Protein AF-A0A973M260-F1 (afdb_monomer_lite)

Foldseek 3Di:
DAPDPVSDHPVLLVVLLVVLADPVPPDDDLVSSCVSSVHPSVVSVVVVVVVVD

Radius of gyration: 11.17 Å; chains: 1; bounding box: 21×23×33 Å

Structure (mmCIF, N/CA/C/O backbone):
data_AF-A0A973M260-F1
#
_entry.id   AF-A0A973M260-F1
#
loop_
_atom_site.group_PDB
_atom_site.id
_atom_site.type_symbol
_atom_site.label_atom_id
_atom_site.label_alt_id
_atom_site.label_comp_id
_atom_site.label_asym_id
_atom_site.label_entity_id
_atom_site.label_seq_id
_atom_site.pdbx_PDB_ins_code
_atom_site.Cartn_x
_atom_site.Cartn_y
_atom_site.Cartn_z
_atom_site.occupancy
_atom_site.B_iso_or_equiv
_atom_site.auth_seq_id
_atom_site.auth_comp_id
_atom_site.auth_asym_id
_atom_site.auth_atom_id
_atom_site.pdbx_PDB_model_num
ATOM 1 N N . MET A 1 1 ? 4.805 -0.550 -23.960 1.00 49.81 1 MET A N 1
ATOM 2 C CA . MET A 1 1 ? 4.060 0.512 -23.251 1.00 49.81 1 MET A CA 1
ATOM 3 C C . MET A 1 1 ? 4.117 0.213 -21.759 1.00 49.81 1 MET A C 1
ATOM 5 O O . MET A 1 1 ? 3.332 -0.592 -21.281 1.00 49.81 1 MET A O 1
ATOM 9 N N . ALA A 1 2 ? 5.098 0.778 -21.054 1.00 52.19 2 ALA A N 1
ATOM 10 C CA . ALA A 1 2 ? 5.213 0.727 -19.598 1.00 52.19 2 ALA A CA 1
ATOM 11 C C . ALA A 1 2 ? 5.242 2.181 -19.127 1.00 52.19 2 ALA A C 1
ATOM 13 O O . ALA A 1 2 ? 6.241 2.872 -19.305 1.00 52.19 2 ALA A O 1
ATOM 14 N N . ASN A 1 3 ? 4.118 2.685 -18.623 1.00 48.38 3 ASN A N 1
ATOM 15 C CA . ASN A 1 3 ? 4.014 4.081 -18.211 1.00 48.38 3 ASN A CA 1
ATOM 16 C C . ASN A 1 3 ? 4.567 4.230 -16.785 1.00 48.38 3 ASN A C 1
ATOM 18 O O . ASN A 1 3 ? 3.819 4.422 -15.833 1.00 48.38 3 ASN A O 1
ATOM 22 N N . SER A 1 4 ? 5.883 4.088 -16.622 1.00 53.94 4 SER A N 1
ATOM 23 C CA . SER A 1 4 ? 6.616 4.642 -15.482 1.00 53.94 4 SER A CA 1
ATOM 24 C C . SER A 1 4 ? 8.069 4.927 -15.898 1.00 53.94 4 SER A C 1
ATOM 26 O O . SER A 1 4 ? 8.637 4.149 -16.668 1.00 53.94 4 SER A O 1
ATOM 28 N N . PRO A 1 5 ? 8.709 6.002 -15.398 1.00 55.47 5 PRO A N 1
ATOM 29 C CA . PRO A 1 5 ? 10.095 6.344 -15.738 1.00 55.47 5 PRO A CA 1
ATOM 30 C C . PRO A 1 5 ? 11.140 5.273 -15.353 1.00 55.47 5 PRO A C 1
ATOM 32 O O . PRO A 1 5 ? 12.318 5.445 -15.645 1.00 55.47 5 PRO A O 1
ATOM 35 N N . SER A 1 6 ? 10.733 4.177 -14.698 1.00 61.22 6 SER A N 1
ATOM 36 C CA . SER A 1 6 ? 11.607 3.107 -14.193 1.00 61.22 6 SER A CA 1
ATOM 37 C C . SER A 1 6 ? 11.383 1.744 -14.870 1.00 61.22 6 SER A C 1
ATOM 39 O O . SER A 1 6 ? 11.965 0.758 -14.434 1.00 61.22 6 SER A O 1
ATOM 41 N N . GLY A 1 7 ? 10.521 1.648 -15.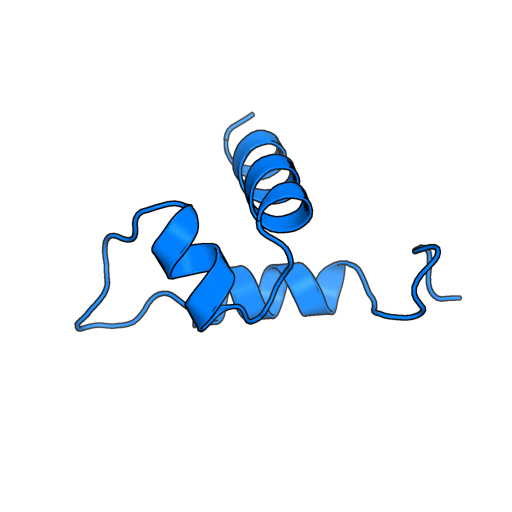891 1.00 67.88 7 GLY A N 1
ATOM 42 C CA . GLY A 1 7 ? 10.268 0.409 -16.650 1.00 67.88 7 GLY A CA 1
ATOM 43 C C . GLY A 1 7 ? 9.370 -0.632 -15.963 1.00 67.88 7 GLY A C 1
ATOM 44 O O . GLY A 1 7 ? 8.773 -1.463 -16.643 1.00 67.88 7 GLY A O 1
ATOM 45 N N . GLU A 1 8 ? 9.197 -0.567 -14.641 1.00 79.38 8 GLU A N 1
ATOM 46 C CA . GLU A 1 8 ? 8.249 -1.417 -13.912 1.00 79.38 8 GLU A CA 1
ATOM 47 C C . GLU A 1 8 ? 6.803 -0.925 -14.106 1.00 79.38 8 GLU A C 1
ATOM 49 O O . GLU A 1 8 ? 6.510 0.271 -13.978 1.00 79.38 8 GLU A O 1
ATOM 54 N N . SER A 1 9 ? 5.893 -1.854 -14.415 1.00 88.81 9 SER A N 1
ATOM 55 C CA . SER A 1 9 ? 4.461 -1.580 -14.577 1.00 88.81 9 SER A CA 1
ATOM 56 C C . SER A 1 9 ? 3.816 -1.168 -13.254 1.00 88.81 9 SER A C 1
ATOM 58 O O . SER A 1 9 ? 4.053 -1.793 -12.221 1.00 88.81 9 SER A O 1
ATOM 60 N N . MET A 1 10 ? 2.930 -0.168 -13.290 1.00 89.19 10 MET A N 1
ATOM 61 C CA . MET A 1 10 ? 2.170 0.247 -12.108 1.00 89.19 10 MET A CA 1
ATOM 62 C C . MET A 1 10 ? 1.325 -0.896 -11.532 1.00 89.19 10 MET A C 1
ATOM 64 O O . MET A 1 10 ? 1.279 -1.079 -10.320 1.00 89.19 10 MET A O 1
ATOM 68 N N . VAL A 1 11 ? 0.736 -1.724 -12.400 1.00 92.19 11 VAL A N 1
ATOM 69 C CA . VAL A 1 11 ? -0.043 -2.902 -11.987 1.00 92.19 11 VAL A CA 1
ATOM 70 C C . VAL A 1 11 ? 0.815 -3.856 -11.158 1.00 92.19 11 VAL A C 1
ATOM 72 O O . VAL A 1 11 ? 0.369 -4.337 -10.125 1.00 92.19 11 VAL A O 1
ATOM 75 N N . HIS A 1 12 ? 2.071 -4.077 -11.556 1.00 93.62 12 HIS A N 1
ATOM 76 C CA . HIS A 1 12 ? 2.986 -4.947 -10.816 1.00 93.62 12 HIS A CA 1
ATOM 77 C C . HIS A 1 12 ? 3.279 -4.407 -9.409 1.00 93.62 12 HIS A C 1
ATOM 79 O O . HIS A 1 12 ? 3.313 -5.163 -8.443 1.00 93.62 12 HIS A O 1
ATOM 85 N N . ARG A 1 13 ? 3.425 -3.085 -9.268 1.00 93.62 13 ARG A N 1
ATOM 86 C CA . ARG A 1 13 ? 3.622 -2.447 -7.959 1.00 93.62 13 ARG A CA 1
ATOM 87 C C . ARG A 1 13 ? 2.399 -2.593 -7.059 1.00 93.62 13 ARG A C 1
ATOM 89 O O . ARG A 1 13 ? 2.565 -2.880 -5.881 1.00 93.62 13 ARG A O 1
ATOM 96 N N . ILE A 1 14 ? 1.196 -2.438 -7.611 1.00 93.81 14 ILE A N 1
ATOM 97 C CA . ILE A 1 14 ? -0.057 -2.623 -6.864 1.00 93.81 14 ILE A CA 1
ATOM 98 C C . ILE A 1 14 ? -0.198 -4.078 -6.405 1.00 93.81 14 ILE A C 1
ATOM 100 O O . ILE A 1 14 ? -0.507 -4.313 -5.242 1.00 93.81 14 ILE A O 1
ATOM 104 N N . VAL A 1 15 ? 0.095 -5.050 -7.275 1.00 95.25 15 VAL A N 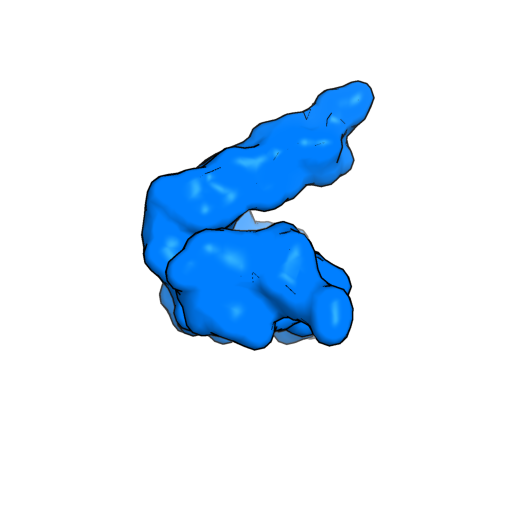1
ATOM 105 C CA . VAL A 1 15 ? 0.079 -6.476 -6.906 1.00 95.25 15 VAL A CA 1
ATOM 106 C C . VAL A 1 15 ? 1.012 -6.742 -5.725 1.00 95.25 15 VAL A C 1
ATOM 108 O O . VAL A 1 15 ? 0.568 -7.295 -4.726 1.00 95.25 15 VAL A O 1
ATOM 111 N N . ARG A 1 16 ? 2.253 -6.240 -5.763 1.00 95.62 16 ARG A N 1
ATOM 112 C CA . ARG A 1 16 ? 3.209 -6.378 -4.648 1.00 95.62 16 ARG A CA 1
ATOM 113 C C . ARG A 1 16 ? 2.728 -5.722 -3.352 1.00 95.62 16 ARG A C 1
ATOM 115 O O . ARG A 1 16 ? 3.034 -6.216 -2.272 1.00 95.62 16 ARG A O 1
ATOM 122 N N . VAL A 1 17 ? 1.999 -4.608 -3.444 1.00 95.62 17 VAL A N 1
ATOM 123 C CA . VAL A 1 17 ? 1.380 -3.955 -2.279 1.00 95.62 17 VAL A CA 1
ATOM 124 C C . VAL A 1 17 ? 0.286 -4.837 -1.678 1.00 95.62 17 VAL A C 1
ATOM 126 O O . VAL A 1 17 ? 0.245 -4.979 -0.462 1.00 95.62 17 VAL A O 1
ATOM 129 N N . VAL A 1 18 ? -0.566 -5.458 -2.497 1.00 95.06 18 VAL A N 1
ATOM 130 C CA . VAL A 1 18 ? -1.638 -6.349 -2.021 1.00 95.06 18 VAL A CA 1
ATOM 131 C C . VAL A 1 18 ? -1.071 -7.655 -1.453 1.00 95.06 18 VAL A C 1
ATOM 133 O O . VAL A 1 18 ? -1.468 -8.064 -0.368 1.00 95.06 18 VAL A O 1
ATOM 136 N N . GLU A 1 19 ? -0.100 -8.270 -2.132 1.00 96.25 19 GLU A N 1
ATOM 137 C CA . GLU A 1 19 ? 0.565 -9.512 -1.700 1.00 96.25 19 GLU A CA 1
ATOM 138 C C . GLU A 1 19 ? 1.405 -9.346 -0.425 1.00 96.25 19 GLU A C 1
ATOM 140 O O . GLU A 1 19 ? 1.744 -10.332 0.227 1.00 96.25 19 GLU A O 1
ATOM 145 N N . ALA A 1 20 ? 1.749 -8.113 -0.042 1.00 97.50 20 ALA A N 1
ATOM 146 C CA . ALA A 1 20 ? 2.463 -7.859 1.204 1.00 97.50 20 ALA A CA 1
ATOM 147 C C . ALA A 1 20 ? 1.620 -8.191 2.447 1.00 97.50 20 ALA A C 1
ATOM 149 O O . ALA A 1 20 ? 2.204 -8.460 3.502 1.00 97.50 20 ALA A O 1
ATOM 150 N N . PHE A 1 21 ? 0.290 -8.172 2.327 1.00 97.44 21 PHE A N 1
ATOM 151 C CA . PHE A 1 21 ? -0.644 -8.554 3.382 1.00 97.44 21 PHE A CA 1
ATOM 152 C C . PHE A 1 21 ? -0.952 -10.051 3.295 1.00 97.44 21 PHE A C 1
ATOM 154 O O . PHE A 1 21 ? -1.266 -10.577 2.230 1.00 97.44 21 PHE A O 1
ATOM 161 N N . ASP A 1 22 ? -0.892 -10.737 4.431 1.00 95.19 22 ASP A N 1
ATOM 162 C CA . ASP A 1 22 ? -1.191 -12.166 4.541 1.00 95.19 22 ASP A CA 1
ATOM 163 C C . ASP A 1 22 ? -1.944 -12.461 5.852 1.00 95.19 22 ASP A C 1
ATOM 165 O O . ASP A 1 22 ? -2.304 -11.542 6.592 1.00 95.19 22 ASP A O 1
ATOM 169 N N . GLY A 1 23 ? -2.208 -13.742 6.132 1.00 96.56 23 GLY A N 1
ATOM 170 C CA . GLY A 1 23 ? -2.957 -14.166 7.321 1.00 96.56 23 GLY A CA 1
ATOM 171 C C . GLY A 1 23 ? -2.307 -13.787 8.657 1.00 96.56 23 GLY A C 1
ATOM 172 O O . GLY A 1 23 ? -3.020 -13.575 9.632 1.00 96.56 23 GLY A O 1
ATOM 1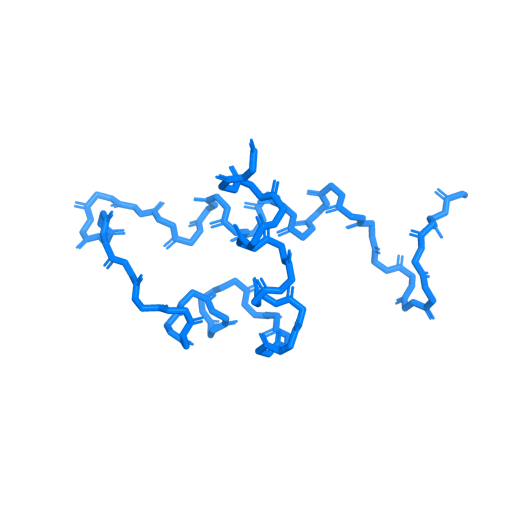73 N N . GLU A 1 24 ? -0.984 -13.642 8.691 1.00 96.06 24 GLU A N 1
ATOM 174 C CA . GLU A 1 24 ? -0.227 -13.241 9.882 1.00 96.06 24 GLU A CA 1
ATOM 175 C C . GLU A 1 24 ? -0.036 -11.715 9.942 1.00 96.06 24 GLU A C 1
ATOM 177 O O . GLU A 1 24 ? 0.211 -11.143 11.004 1.00 96.06 24 GLU A O 1
ATOM 182 N N . HIS A 1 25 ? -0.163 -11.034 8.800 1.00 94.56 25 HIS A N 1
ATOM 183 C CA . HIS A 1 25 ? 0.149 -9.619 8.631 1.00 94.56 25 HIS A CA 1
ATOM 184 C C . HIS A 1 25 ? -1.022 -8.846 8.020 1.00 94.56 25 HIS A C 1
ATOM 186 O O . HIS A 1 25 ? -0.897 -8.200 6.977 1.00 94.56 25 HIS A O 1
ATOM 192 N N . SER A 1 26 ? -2.166 -8.864 8.702 1.00 95.38 26 SER A N 1
ATOM 193 C CA . SER A 1 26 ? -3.355 -8.103 8.296 1.00 95.38 26 SER A CA 1
ATOM 194 C C . SER A 1 26 ? -3.202 -6.587 8.468 1.00 95.38 26 SER A C 1
ATOM 196 O O . SER A 1 26 ? -3.991 -5.815 7.928 1.00 95.38 26 SER A O 1
ATOM 198 N N . THR A 1 27 ? -2.205 -6.138 9.235 1.00 96.56 27 THR A N 1
ATOM 199 C CA . THR A 1 27 ? -1.910 -4.720 9.467 1.00 96.56 27 THR A CA 1
ATOM 200 C C . THR A 1 27 ? -0.421 -4.464 9.335 1.00 96.56 27 THR A C 1
ATOM 202 O O . THR A 1 27 ? 0.384 -5.115 10.001 1.00 96.56 27 THR A O 1
ATOM 205 N N . LEU A 1 28 ? -0.055 -3.472 8.528 1.00 97.25 28 LEU A N 1
ATOM 20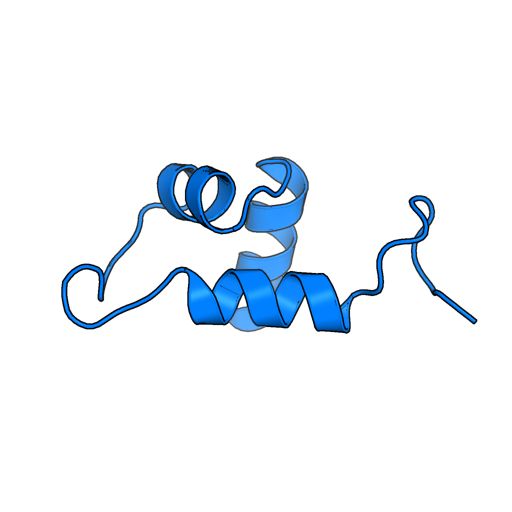6 C CA . LEU A 1 28 ? 1.329 -3.093 8.279 1.00 97.25 28 LEU A CA 1
ATOM 207 C C . LEU A 1 28 ? 1.479 -1.580 8.419 1.00 97.25 28 LEU A C 1
ATOM 209 O O . LEU A 1 28 ? 0.640 -0.814 7.949 1.00 97.25 28 LEU A O 1
ATOM 213 N N . SER A 1 29 ? 2.580 -1.137 9.027 1.00 96.31 29 SER A N 1
ATOM 214 C CA . SER A 1 29 ? 3.001 0.260 8.881 1.00 96.31 29 SER A CA 1
ATOM 215 C C . SER A 1 29 ? 3.453 0.517 7.442 1.00 96.31 29 SER A C 1
ATOM 217 O O . SER A 1 29 ? 3.920 -0.399 6.765 1.00 96.31 29 SER A O 1
ATOM 219 N N . THR A 1 30 ? 3.416 1.768 6.980 1.00 95.56 30 THR A N 1
ATOM 220 C CA . THR A 1 30 ? 3.863 2.116 5.618 1.00 95.56 30 THR A CA 1
ATOM 221 C C . THR A 1 30 ? 5.328 1.740 5.366 1.00 95.56 30 THR A C 1
ATOM 223 O O . THR A 1 30 ? 5.690 1.355 4.257 1.00 95.56 30 THR A O 1
ATOM 226 N N . ALA A 1 31 ? 6.177 1.800 6.397 1.00 96.19 31 ALA A N 1
ATOM 227 C CA . ALA A 1 31 ? 7.571 1.373 6.307 1.00 96.19 31 ALA A CA 1
ATOM 228 C C . ALA A 1 31 ? 7.708 -0.151 6.151 1.00 96.19 31 ALA A C 1
ATOM 230 O O . ALA A 1 31 ? 8.550 -0.616 5.386 1.00 96.19 31 ALA A O 1
ATOM 231 N N . GLU A 1 32 ? 6.879 -0.926 6.853 1.00 97.88 32 GLU A N 1
ATOM 232 C CA . GLU A 1 32 ? 6.860 -2.385 6.727 1.00 97.88 32 GLU A CA 1
ATOM 233 C C . GLU A 1 32 ? 6.297 -2.817 5.372 1.00 97.88 32 GLU A C 1
ATOM 235 O O . GLU A 1 32 ? 6.877 -3.671 4.704 1.00 97.88 32 GLU A O 1
ATOM 240 N N . LEU A 1 33 ? 5.236 -2.151 4.914 1.00 97.62 33 LEU A N 1
ATOM 241 C CA . LEU A 1 33 ? 4.678 -2.347 3.584 1.00 97.62 33 LEU A CA 1
ATOM 242 C C . LEU A 1 33 ? 5.722 -2.075 2.494 1.00 97.62 33 LEU A C 1
ATOM 244 O O . LEU A 1 33 ? 5.879 -2.892 1.596 1.00 97.62 33 LEU A O 1
ATOM 248 N N . ALA A 1 34 ? 6.489 -0.985 2.597 1.00 97.69 34 ALA A N 1
ATOM 249 C CA . ALA A 1 34 ? 7.546 -0.667 1.635 1.00 97.69 34 ALA A CA 1
ATOM 250 C C . ALA A 1 34 ? 8.629 -1.757 1.579 1.00 97.69 34 ALA A C 1
ATOM 252 O O . ALA A 1 34 ? 9.063 -2.146 0.494 1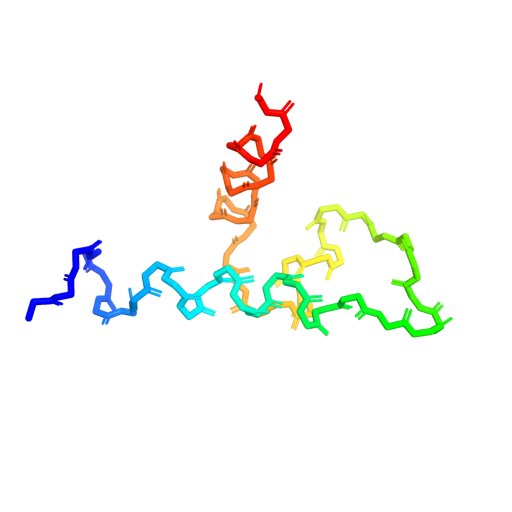.00 97.69 34 ALA A O 1
ATOM 253 N N . ARG A 1 35 ? 9.035 -2.286 2.744 1.00 97.75 35 ARG A N 1
ATOM 254 C CA . ARG A 1 35 ? 9.997 -3.393 2.835 1.00 97.75 35 ARG A CA 1
ATOM 255 C C . ARG A 1 35 ? 9.455 -4.671 2.199 1.00 97.75 35 ARG A C 1
ATOM 257 O O . ARG A 1 35 ? 10.125 -5.236 1.341 1.00 97.75 35 ARG A O 1
ATOM 264 N N . ARG A 1 36 ? 8.248 -5.098 2.581 1.00 97.62 36 ARG A N 1
ATOM 265 C CA . ARG A 1 36 ? 7.623 -6.347 2.109 1.00 97.62 36 ARG A CA 1
ATOM 266 C C . ARG A 1 36 ? 7.263 -6.291 0.631 1.00 97.62 36 ARG A C 1
ATOM 268 O O . ARG A 1 36 ? 7.565 -7.215 -0.114 1.00 97.62 36 ARG A O 1
ATOM 275 N N . ALA A 1 37 ? 6.714 -5.166 0.187 1.00 96.69 37 ALA A N 1
ATOM 276 C CA . ALA A 1 37 ? 6.447 -4.919 -1.218 1.00 96.69 37 ALA A CA 1
ATOM 277 C C . ALA A 1 37 ? 7.733 -4.649 -2.007 1.00 96.69 37 ALA A C 1
ATOM 279 O O . ALA A 1 37 ? 7.655 -4.596 -3.222 1.00 96.69 37 ALA A O 1
ATOM 280 N N . GLY A 1 38 ? 8.902 -4.468 -1.374 1.00 96.56 38 GLY A N 1
ATOM 281 C CA . GLY A 1 38 ? 10.189 -4.147 -2.004 1.00 96.56 38 GLY A CA 1
ATOM 282 C C . GLY A 1 38 ? 10.146 -2.896 -2.890 1.00 96.56 38 GLY A C 1
ATOM 283 O O . GLY A 1 38 ? 10.713 -2.885 -3.988 1.00 96.56 38 GLY A O 1
ATOM 284 N N . LEU A 1 39 ? 9.427 -1.871 -2.437 1.00 95.69 39 LEU A N 1
ATOM 285 C CA . LEU A 1 39 ? 9.254 -0.593 -3.119 1.00 95.69 39 LEU 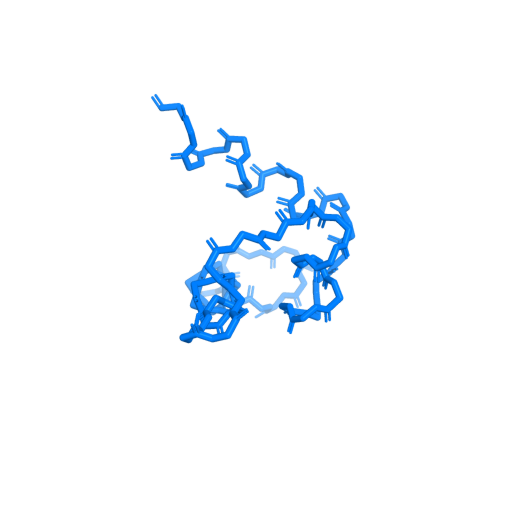A CA 1
ATOM 286 C C . LEU A 1 39 ? 9.963 0.522 -2.338 1.00 95.69 39 LEU A C 1
ATOM 288 O O . LEU A 1 39 ? 10.045 0.464 -1.110 1.00 95.69 39 LEU A O 1
ATOM 292 N N . PRO A 1 40 ? 10.426 1.595 -3.005 1.00 95.38 40 PRO A N 1
ATOM 293 C CA . PRO A 1 40 ? 10.885 2.786 -2.300 1.00 95.38 40 PRO A CA 1
ATOM 294 C C . PRO A 1 40 ? 9.783 3.342 -1.388 1.00 95.38 40 PRO A C 1
ATOM 296 O O . PRO A 1 40 ? 8.614 3.396 -1.783 1.00 95.38 40 PRO A O 1
ATOM 299 N N . SER A 1 41 ? 10.145 3.826 -0.198 1.00 95.69 41 SER A N 1
ATOM 300 C CA . SER A 1 41 ? 9.174 4.364 0.769 1.00 95.69 41 SER A CA 1
ATOM 301 C C . SER A 1 41 ? 8.312 5.476 0.169 1.00 95.69 41 SER A C 1
ATOM 303 O O . SER A 1 41 ? 7.102 5.485 0.355 1.00 95.69 41 SER A O 1
ATOM 305 N N . THR A 1 42 ? 8.907 6.370 -0.626 1.00 95.06 42 THR A N 1
ATOM 306 C CA . THR A 1 42 ? 8.185 7.456 -1.312 1.00 95.06 42 THR A CA 1
ATOM 307 C C . THR A 1 42 ? 7.159 6.940 -2.322 1.00 95.06 42 THR A C 1
ATOM 309 O O . THR A 1 42 ? 6.088 7.521 -2.457 1.00 95.06 42 THR A O 1
ATOM 312 N N . THR A 1 43 ? 7.459 5.836 -3.013 1.00 94.44 43 THR A N 1
ATOM 313 C CA . THR A 1 43 ? 6.519 5.185 -3.940 1.00 94.44 43 THR A CA 1
ATOM 314 C C . THR A 1 43 ? 5.379 4.537 -3.165 1.00 94.44 43 THR A C 1
ATOM 316 O O . THR A 1 43 ? 4.222 4.734 -3.513 1.00 94.44 43 THR A O 1
ATOM 319 N N . THR A 1 44 ? 5.699 3.836 -2.077 1.00 96.00 44 THR A N 1
ATOM 320 C CA . THR A 1 44 ? 4.705 3.186 -1.212 1.00 96.00 44 THR A CA 1
ATOM 321 C C . THR A 1 44 ? 3.737 4.201 -0.605 1.00 96.00 44 THR A C 1
ATOM 323 O O . THR A 1 44 ? 2.533 4.001 -0.683 1.00 96.00 44 THR A O 1
ATOM 326 N N . TYR A 1 45 ? 4.241 5.321 -0.073 1.00 94.81 45 TYR A N 1
ATOM 327 C CA . TYR A 1 45 ? 3.399 6.396 0.464 1.00 94.81 45 TYR A CA 1
ATOM 328 C C . TYR A 1 45 ? 2.419 6.944 -0.575 1.00 94.81 45 TYR A C 1
ATOM 330 O O . TYR A 1 45 ? 1.237 7.059 -0.279 1.00 94.81 45 TYR A O 1
ATOM 338 N N . ARG A 1 46 ? 2.892 7.239 -1.793 1.00 92.81 46 ARG A N 1
ATOM 339 C CA . ARG A 1 46 ? 2.031 7.748 -2.872 1.00 92.81 46 ARG A CA 1
ATOM 340 C C . ARG A 1 46 ? 0.941 6.754 -3.269 1.00 92.81 46 ARG A C 1
ATOM 342 O O . ARG A 1 46 ? -0.187 7.165 -3.484 1.00 92.81 46 ARG A O 1
ATOM 349 N N . LEU A 1 47 ? 1.282 5.468 -3.364 1.00 93.94 47 LEU A N 1
ATOM 350 C CA . LEU A 1 47 ? 0.315 4.425 -3.713 1.00 93.94 47 LEU A CA 1
ATOM 351 C C . LEU A 1 47 ? -0.741 4.238 -2.622 1.00 93.94 47 LEU A C 1
ATOM 353 O O . LEU A 1 47 ? -1.913 4.094 -2.934 1.00 93.94 47 LEU A O 1
ATOM 357 N N . VAL A 1 48 ? -0.337 4.248 -1.349 1.00 93.75 48 VAL A N 1
ATOM 358 C CA . VAL A 1 48 ? -1.280 4.138 -0.226 1.00 93.75 48 VAL A CA 1
ATOM 359 C C . VAL A 1 48 ? -2.230 5.335 -0.186 1.00 93.75 48 VAL A C 1
ATOM 361 O O . VAL A 1 48 ? -3.423 5.140 0.004 1.00 93.75 48 VAL A O 1
ATOM 364 N N . ASP A 1 49 ? -1.720 6.548 -0.398 1.00 93.81 49 ASP A N 1
ATOM 365 C CA . ASP A 1 49 ? -2.532 7.771 -0.459 1.00 93.81 49 ASP A CA 1
ATOM 366 C C . ASP A 1 49 ? -3.581 7.705 -1.589 1.00 93.81 49 ASP A C 1
ATOM 368 O O . ASP A 1 49 ? -4.757 7.994 -1.378 1.00 93.81 49 ASP A O 1
ATOM 372 N N . GLU A 1 50 ? -3.181 7.214 -2.767 1.00 92.69 50 GLU A N 1
ATOM 373 C CA . GLU A 1 50 ? -4.071 7.032 -3.922 1.00 92.69 50 GLU A CA 1
ATOM 374 C C . GLU A 1 50 ? -5.159 5.968 -3.688 1.00 92.69 50 GLU A C 1
ATOM 376 O O . GLU A 1 50 ? -6.274 6.122 -4.173 1.00 92.69 50 GLU A O 1
ATOM 381 N N . LEU A 1 51 ? -4.870 4.904 -2.928 1.00 89.88 51 LEU A N 1
ATOM 382 C CA . LEU A 1 51 ? -5.832 3.834 -2.617 1.00 89.88 51 LEU A CA 1
ATOM 383 C C . LEU A 1 51 ? -6.864 4.209 -1.546 1.00 89.88 51 LEU A C 1
ATOM 385 O O . LEU A 1 51 ? -7.889 3.538 -1.429 1.00 89.88 51 LEU A O 1
ATOM 389 N N . LEU A 1 52 ? -6.566 5.214 -0.721 1.00 88.06 52 LEU A N 1
ATOM 390 C CA . LEU A 1 52 ? -7.425 5.657 0.381 1.00 88.06 52 LEU A CA 1
ATOM 391 C C . LEU A 1 52 ? -8.306 6.862 0.016 1.00 88.06 52 LEU A C 1
ATOM 393 O O . LEU A 1 52 ? -9.076 7.316 0.866 1.00 88.06 52 LEU A O 1
ATOM 397 N N . THR A 1 53 ? -8.180 7.372 -1.211 1.00 78.38 53 THR A N 1
ATOM 398 C CA . THR A 1 53 ? -9.014 8.448 -1.766 1.00 78.38 53 THR A CA 1
ATOM 399 C C . THR A 1 53 ? -10.260 7.871 -2.430 1.00 78.38 53 THR A C 1
ATOM 401 O O . THR A 1 53 ? -11.351 8.450 -2.222 1.00 78.38 53 THR A O 1
#

Secondary structure (DSSP, 8-state):
---STTS--HHHHHHHHHHT--SS-S---HHHHHHHTT--HHHHHHHHHHHT-

Sequence (53 aa):
MANSPSGESMVHRIVRVVEAFDGEHSTLSTAELARRAGLPSTTTYRLVDELLT

pLDDT: mean 89.13, std 13.82, range [48.38, 97.88]